Protein AF-A0A2M7DZ01-F1 (afdb_monomer_lite)

Sequence (151 aa):
MKNKKWNKMLKKTTFAIALFALFGYNVKSQEVEQNPIDTLTTTVQKLQSDFSILKKLKLSGYVQAQFQTSDSMGASSFAGGNFPTNSDKRFMVRRGRLKATYDNGLSLFVLQFDVTEKGMGIKDAYIKIKEPWMNAVSLTTGVFDRPFGFE

pLDDT: mean 78.77, std 11.51, range [48.47, 93.75]

Structure (mmCIF, N/CA/C/O backbone):
data_AF-A0A2M7DZ01-F1
#
_entry.id   AF-A0A2M7DZ01-F1
#
loop_
_atom_site.group_PDB
_atom_site.id
_atom_site.type_symbol
_atom_site.label_atom_id
_atom_site.label_alt_id
_atom_site.label_comp_id
_atom_site.label_asym_id
_atom_site.label_entity_id
_atom_site.label_seq_id
_atom_site.pdbx_PDB_ins_code
_atom_site.Cartn_x
_atom_site.Cartn_y
_atom_site.Cartn_z
_atom_site.occupancy
_atom_site.B_iso_or_equiv
_atom_site.auth_seq_id
_atom_site.auth_comp_id
_atom_site.auth_asym_id
_atom_site.auth_atom_id
_atom_site.pdbx_PDB_model_num
ATOM 1 N N . MET A 1 1 ? -53.387 50.971 60.641 1.00 56.50 1 MET A N 1
ATOM 2 C CA . MET A 1 1 ? -53.203 49.883 59.637 1.00 56.50 1 MET A CA 1
ATOM 3 C C . MET A 1 1 ? -51.863 49.903 58.874 1.00 56.50 1 MET A C 1
ATOM 5 O O . MET A 1 1 ? -51.516 48.873 58.303 1.00 56.50 1 MET A O 1
ATOM 9 N N . LYS A 1 2 ? -51.080 51.001 58.861 1.00 56.94 2 LYS A N 1
ATOM 10 C CA . LYS A 1 2 ? -49.826 51.109 58.075 1.00 56.94 2 LYS A CA 1
ATOM 11 C C . LYS A 1 2 ? -48.672 50.201 58.562 1.00 56.94 2 LYS A C 1
ATOM 13 O O . LYS A 1 2 ? -48.030 49.562 57.732 1.00 56.94 2 LYS A O 1
ATOM 18 N N . ASN A 1 3 ? -48.495 50.017 59.875 1.00 61.06 3 ASN A N 1
ATOM 19 C CA . ASN A 1 3 ? -47.361 49.251 60.438 1.00 61.06 3 ASN A CA 1
ATOM 20 C C . ASN A 1 3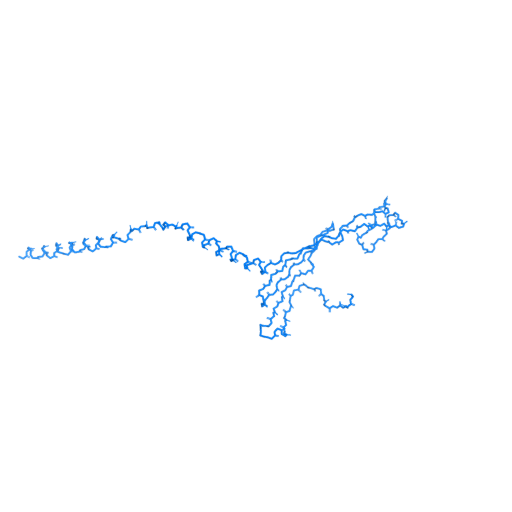 ? -47.401 47.741 60.134 1.00 61.06 3 ASN A C 1
ATOM 22 O O . ASN A 1 3 ? -46.365 47.105 59.959 1.00 61.06 3 ASN A O 1
ATOM 26 N N . LYS A 1 4 ? -48.599 47.154 60.000 1.00 63.84 4 LYS A N 1
ATOM 27 C CA . LYS A 1 4 ? -48.756 45.716 59.716 1.00 63.84 4 LYS A CA 1
ATOM 28 C C . LYS A 1 4 ? -48.395 45.370 58.265 1.00 63.84 4 LYS A C 1
ATOM 30 O O . LYS A 1 4 ? -47.838 44.304 58.012 1.00 63.84 4 LYS A O 1
ATOM 35 N N . LYS A 1 5 ? -48.674 46.278 57.317 1.00 66.25 5 LYS A N 1
ATOM 36 C CA . LYS A 1 5 ? -48.265 46.130 55.908 1.00 66.25 5 LYS A CA 1
ATOM 37 C C . LYS A 1 5 ? -46.754 46.309 55.738 1.00 66.25 5 LYS A C 1
ATOM 39 O O . LYS A 1 5 ? -46.152 45.520 55.020 1.00 66.25 5 LYS A O 1
ATOM 44 N N . TRP A 1 6 ? -46.149 47.267 56.442 1.00 68.81 6 TRP A N 1
ATOM 45 C CA . TRP A 1 6 ? -44.701 47.504 56.408 1.00 68.81 6 TRP A CA 1
ATOM 46 C C . TRP A 1 6 ? -43.892 46.323 56.952 1.00 68.81 6 TRP A C 1
ATOM 48 O O . TRP A 1 6 ? -43.020 45.821 56.252 1.00 68.81 6 TRP A O 1
ATOM 58 N N . ASN A 1 7 ? -44.265 45.768 58.109 1.00 76.56 7 ASN A N 1
ATOM 59 C CA . ASN A 1 7 ? -43.594 44.576 58.646 1.00 76.56 7 ASN A CA 1
ATOM 60 C C . ASN A 1 7 ? -43.760 43.339 57.753 1.00 76.56 7 ASN A C 1
ATOM 62 O O . ASN A 1 7 ? -42.863 42.503 57.678 1.00 76.56 7 ASN A O 1
ATOM 66 N N . LYS A 1 8 ? -44.891 43.213 57.048 1.00 73.75 8 LYS A N 1
ATOM 67 C CA . LYS A 1 8 ? -45.099 42.129 56.079 1.00 73.75 8 LYS A CA 1
ATOM 68 C C . LYS A 1 8 ? -44.232 42.309 54.827 1.00 73.75 8 LYS A C 1
ATOM 70 O O . LYS A 1 8 ? -43.804 41.312 54.257 1.00 73.75 8 LYS A O 1
ATOM 75 N N . MET A 1 9 ? -43.968 43.549 54.416 1.00 74.44 9 MET A N 1
ATOM 76 C CA . MET A 1 9 ? -43.081 43.864 53.293 1.00 74.44 9 MET A CA 1
ATOM 77 C C . MET A 1 9 ? -41.611 43.639 53.664 1.00 74.44 9 MET A C 1
ATOM 79 O O . MET A 1 9 ? -40.918 42.941 52.935 1.00 74.44 9 MET A O 1
ATOM 83 N N . LEU A 1 10 ? -41.185 44.111 54.844 1.00 77.50 10 LEU A N 1
ATOM 84 C CA . LEU A 1 10 ? -39.837 43.891 55.380 1.00 77.50 10 LEU A CA 1
ATOM 85 C C . LEU A 1 10 ? -39.507 42.405 55.551 1.00 77.50 10 LEU A C 1
ATOM 87 O O . LEU A 1 10 ? -38.420 41.977 55.195 1.00 77.50 10 LEU A O 1
ATOM 91 N N . LYS A 1 11 ? -40.456 41.593 56.036 1.00 75.44 11 LYS A N 1
ATOM 92 C CA . LYS A 1 11 ? -40.256 40.137 56.141 1.00 75.44 11 LYS A CA 1
ATOM 93 C C . LYS A 1 11 ? -40.113 39.453 54.780 1.00 75.44 11 LYS A C 1
ATOM 95 O O . LYS A 1 11 ? -39.423 38.449 54.681 1.00 75.44 11 LYS A O 1
ATOM 100 N N . LYS A 1 12 ? -40.769 39.968 53.735 1.00 74.31 12 LYS A N 1
ATOM 101 C CA . LYS A 1 12 ? -40.639 39.429 52.373 1.00 74.31 12 LYS A CA 1
ATOM 102 C C . LYS A 1 12 ? -39.303 39.806 51.743 1.00 74.31 12 LYS A C 1
ATOM 104 O O . LYS A 1 12 ? -38.702 38.966 51.085 1.00 74.31 12 LYS A O 1
ATOM 109 N N . THR A 1 13 ? -38.834 41.035 51.955 1.00 76.94 13 THR A N 1
ATOM 110 C CA . THR A 1 13 ? -37.535 41.479 51.440 1.00 76.94 13 THR A CA 1
ATOM 111 C C . THR A 1 13 ? -36.380 40.796 52.161 1.00 76.94 13 THR A C 1
ATOM 113 O O . THR A 1 13 ? -35.459 40.339 51.494 1.00 76.94 13 THR A O 1
ATOM 116 N N . THR A 1 14 ? -36.445 40.611 53.484 1.00 75.00 14 THR A N 1
ATOM 117 C CA . THR A 1 14 ? -35.416 39.843 54.208 1.00 75.00 14 THR A CA 1
ATOM 118 C C . THR A 1 14 ? -35.387 38.375 53.790 1.00 75.00 14 THR A C 1
ATOM 120 O O . THR A 1 14 ? -34.307 37.813 53.632 1.00 75.00 14 THR A O 1
ATOM 123 N N . PHE A 1 15 ? -36.547 37.763 53.532 1.00 79.56 15 PHE A N 1
ATOM 124 C CA . PHE A 1 15 ? -36.612 36.391 53.022 1.00 79.56 15 PHE A CA 1
ATOM 125 C C . PHE A 1 15 ? -36.041 36.273 51.601 1.00 79.56 15 PHE A C 1
ATOM 127 O O . PHE A 1 15 ? -35.324 35.323 51.309 1.00 79.56 15 PHE A O 1
ATOM 134 N N . ALA A 1 16 ? -36.297 37.257 50.733 1.00 79.12 16 ALA A N 1
ATOM 135 C CA . ALA A 1 16 ? -35.733 37.294 49.384 1.00 79.12 16 ALA A CA 1
ATOM 136 C C . ALA A 1 16 ? -34.202 37.447 49.395 1.00 79.12 16 ALA A C 1
ATOM 138 O O . ALA A 1 16 ? -33.521 36.766 48.635 1.00 79.12 16 ALA A O 1
ATOM 139 N N . ILE A 1 17 ? -33.657 38.279 50.289 1.00 79.50 17 ILE A N 1
ATOM 140 C CA . ILE A 1 17 ? -32.205 38.457 50.457 1.00 79.50 17 ILE A CA 1
ATOM 141 C C . ILE A 1 17 ? -31.555 37.176 50.997 1.00 79.50 17 ILE A C 1
ATOM 143 O O . ILE A 1 17 ? -30.508 36.772 50.501 1.00 79.50 17 ILE A O 1
ATOM 147 N N . ALA A 1 18 ? -32.191 36.499 51.959 1.00 76.56 18 ALA A N 1
ATOM 148 C CA . ALA A 1 18 ? -31.714 35.213 52.468 1.00 76.56 18 ALA A CA 1
ATOM 149 C C . ALA A 1 18 ? -31.720 34.124 51.382 1.00 76.56 18 ALA A C 1
ATOM 151 O O . ALA A 1 18 ? -30.775 33.345 51.284 1.00 76.56 18 ALA A O 1
ATOM 152 N N . LEU A 1 19 ? -32.746 34.109 50.523 1.00 72.38 19 LEU A N 1
ATOM 153 C CA . LEU A 1 19 ? -32.806 33.206 49.375 1.00 72.38 19 LEU A CA 1
ATOM 154 C C . LEU A 1 19 ? -31.672 33.502 48.383 1.00 72.38 19 LEU A C 1
ATOM 156 O O . LEU A 1 19 ? -30.997 32.586 47.930 1.00 72.38 19 LEU A O 1
ATOM 160 N N . PHE A 1 20 ? -31.418 34.779 48.092 1.00 71.75 20 PHE A N 1
ATOM 161 C CA . PHE A 1 20 ? -30.351 35.200 47.181 1.00 71.75 20 PHE A CA 1
ATOM 162 C C . PHE A 1 20 ? -28.953 34.862 47.725 1.00 71.75 20 PHE A C 1
ATOM 164 O O . PHE A 1 20 ? -28.088 34.416 46.975 1.00 71.75 20 PHE A O 1
ATOM 171 N N . ALA A 1 21 ? -28.749 34.993 49.040 1.00 69.88 21 ALA A N 1
ATOM 172 C CA . ALA A 1 21 ? -27.516 34.586 49.709 1.00 69.88 21 ALA A CA 1
ATOM 173 C C . ALA A 1 21 ? -27.299 33.063 49.646 1.00 69.88 21 ALA A C 1
ATOM 175 O O . ALA A 1 21 ? -26.181 32.620 49.404 1.00 69.88 21 ALA A O 1
ATOM 176 N N . LEU A 1 22 ? -28.363 32.261 49.778 1.00 63.91 22 LEU A N 1
ATOM 177 C CA . LEU A 1 22 ? -28.303 30.798 49.647 1.00 63.91 22 LEU A CA 1
ATOM 178 C C . LEU A 1 22 ? -27.957 30.336 48.220 1.00 63.91 22 LEU A C 1
ATOM 180 O O . LEU A 1 22 ? -27.267 29.332 48.059 1.00 63.91 22 LEU A O 1
ATOM 184 N N . PHE A 1 23 ? -28.359 31.084 47.187 1.00 61.62 23 PHE A N 1
ATOM 185 C CA . PHE A 1 23 ? -27.970 30.795 45.799 1.00 61.62 23 PHE A CA 1
ATOM 186 C C . PHE A 1 23 ? -26.505 31.156 45.486 1.00 61.62 23 PHE A C 1
ATOM 188 O O . PHE A 1 23 ? -25.906 30.532 44.610 1.00 61.62 23 PHE A O 1
ATOM 195 N N . GLY A 1 24 ? -25.896 32.095 46.220 1.00 59.44 24 GLY A N 1
ATOM 196 C CA . GLY A 1 24 ? -24.514 32.545 45.999 1.00 59.44 24 GLY A CA 1
ATOM 197 C C . GLY A 1 24 ? -23.418 31.540 46.385 1.00 59.44 24 GLY A C 1
ATOM 198 O O . GLY A 1 24 ? -22.291 31.659 45.908 1.00 59.44 24 GLY A O 1
ATOM 199 N N . TYR A 1 25 ? -23.724 30.521 47.197 1.00 58.84 25 TYR A N 1
ATOM 200 C CA . TYR A 1 25 ? -22.723 29.552 47.674 1.00 58.84 25 TYR A CA 1
ATOM 201 C C . TYR A 1 25 ? -22.293 28.503 46.634 1.00 58.84 25 TYR A C 1
ATOM 203 O O . TYR A 1 25 ? -21.318 27.792 46.869 1.00 58.84 25 TYR A O 1
ATOM 211 N N . ASN A 1 26 ? -22.965 28.410 45.480 1.00 52.50 26 ASN A N 1
ATOM 212 C CA . ASN A 1 26 ? -22.629 27.424 44.442 1.00 52.50 26 ASN A CA 1
ATOM 213 C C . ASN A 1 26 ? -21.575 27.908 43.433 1.00 52.50 26 ASN A C 1
ATOM 215 O O . ASN A 1 26 ? -21.168 27.138 42.568 1.00 52.50 26 ASN A O 1
ATOM 219 N N . VAL A 1 27 ? -21.079 29.145 43.541 1.00 55.94 27 VAL A N 1
ATOM 220 C CA . VAL A 1 27 ? -20.007 29.649 42.663 1.00 55.94 27 VAL A CA 1
ATOM 221 C C . VAL A 1 27 ? -18.646 29.459 43.334 1.00 55.94 27 VAL A C 1
ATOM 223 O O . VAL A 1 27 ? -17.896 30.398 43.582 1.00 55.94 27 VAL A O 1
ATOM 226 N N . LYS A 1 28 ? -18.313 28.206 43.646 1.00 55.56 28 LYS A N 1
ATOM 227 C CA . LYS A 1 28 ? -16.914 27.785 43.734 1.00 55.56 28 LYS A CA 1
ATOM 228 C C . LYS A 1 28 ? -16.568 27.197 42.374 1.00 55.56 28 LYS A C 1
ATOM 230 O O . LYS A 1 28 ? -16.842 26.032 42.118 1.00 55.56 28 LYS A O 1
ATOM 235 N N . SER A 1 29 ? -15.998 28.023 41.500 1.00 49.34 29 SER A N 1
ATOM 236 C CA . SER A 1 29 ? -15.255 27.540 40.335 1.00 49.34 29 SER A CA 1
ATOM 237 C C . SER A 1 29 ? -14.051 26.762 40.861 1.00 49.34 29 SER A C 1
ATOM 239 O O . SER A 1 29 ? -12.999 27.339 41.118 1.00 49.34 29 SER A O 1
ATOM 241 N N . GLN A 1 30 ? -14.245 25.479 41.154 1.00 48.47 30 GLN A N 1
ATOM 242 C CA . GLN A 1 30 ? -13.155 24.578 41.485 1.00 48.47 30 GLN A CA 1
ATOM 243 C C . GLN A 1 30 ? -12.465 24.242 40.169 1.00 48.47 30 GLN A C 1
ATOM 245 O O . GLN A 1 30 ? -12.979 23.461 39.370 1.00 48.47 30 GLN A O 1
ATOM 250 N N . GLU A 1 31 ? -11.314 24.864 39.927 1.00 55.81 31 GLU A N 1
ATOM 251 C CA . GLU A 1 31 ? -10.311 24.228 39.085 1.00 55.81 31 GLU A CA 1
ATOM 252 C C . GLU A 1 31 ? -9.992 22.892 39.756 1.00 55.81 31 GLU A C 1
ATOM 254 O O . GLU A 1 31 ? -9.570 22.849 40.912 1.00 55.81 31 GLU A O 1
ATOM 259 N N . VAL A 1 32 ? -10.320 21.795 39.079 1.00 61.31 32 VAL A N 1
ATOM 260 C CA . VAL A 1 32 ? -9.993 20.455 39.557 1.00 61.31 32 VAL A CA 1
ATOM 261 C C . VAL A 1 32 ? -8.470 20.379 39.595 1.00 61.31 32 VAL A C 1
ATOM 263 O O . VAL A 1 32 ? -7.839 20.328 38.540 1.00 61.31 32 VAL A O 1
ATOM 266 N N . GLU A 1 33 ? -7.876 20.403 40.791 1.00 55.03 33 GLU A N 1
ATOM 267 C CA . GLU A 1 33 ? -6.477 20.024 40.990 1.00 55.03 33 GLU A CA 1
ATOM 268 C C . GLU A 1 33 ? -6.325 18.593 40.469 1.00 55.03 33 GLU A C 1
ATOM 270 O O . GLU A 1 33 ? -6.743 17.620 41.101 1.00 55.03 33 GLU A O 1
ATOM 275 N N . GLN A 1 34 ? -5.806 18.466 39.249 1.00 56.00 34 GLN A N 1
ATOM 276 C CA . GLN A 1 34 ? -5.575 17.170 38.639 1.00 56.00 34 GLN A CA 1
ATOM 277 C C . GLN A 1 34 ? -4.446 16.494 39.408 1.00 56.00 34 GLN A C 1
ATOM 279 O O . GLN A 1 34 ? -3.278 16.864 39.284 1.00 56.00 34 GLN A O 1
ATOM 284 N N . ASN A 1 35 ? -4.795 15.491 40.213 1.00 59.00 35 ASN A N 1
ATOM 285 C CA . ASN A 1 35 ? -3.806 14.628 40.836 1.00 59.00 35 ASN A CA 1
ATOM 286 C C . ASN A 1 35 ? -2.892 14.054 39.734 1.00 59.00 35 ASN A C 1
ATOM 288 O O . ASN A 1 35 ? -3.403 13.543 38.735 1.00 59.00 35 ASN A O 1
ATOM 292 N N . PRO A 1 36 ? -1.557 14.063 39.894 1.00 61.56 36 PRO A N 1
ATOM 293 C CA . PRO A 1 36 ? -0.631 13.565 38.871 1.00 61.56 36 PRO A CA 1
ATOM 294 C C . PRO A 1 36 ? -0.823 12.074 38.541 1.00 61.56 36 PRO A C 1
ATOM 296 O O . PRO A 1 36 ? -0.377 11.607 37.499 1.00 61.56 36 PRO A O 1
ATOM 299 N N . ILE A 1 37 ? -1.511 11.316 39.403 1.00 62.00 37 ILE A N 1
ATOM 300 C CA . ILE A 1 37 ? -1.920 9.931 39.127 1.00 62.00 37 ILE A CA 1
ATOM 301 C C . ILE A 1 37 ? -3.089 9.883 38.130 1.00 62.00 37 ILE A C 1
ATOM 303 O O . ILE A 1 37 ? -3.112 9.015 37.262 1.00 62.00 37 ILE A O 1
ATOM 307 N N . ASP A 1 38 ? -4.019 10.834 38.211 1.00 67.75 38 ASP A N 1
ATOM 308 C CA . ASP A 1 38 ? -5.214 10.907 37.361 1.00 67.75 38 ASP A CA 1
ATOM 309 C C . ASP A 1 38 ? -4.879 11.410 35.943 1.00 67.75 38 ASP A C 1
ATOM 311 O O . ASP A 1 38 ? -5.480 11.021 34.939 1.00 67.75 38 ASP A O 1
ATOM 315 N N . THR A 1 39 ? -3.827 12.224 35.819 1.00 74.50 39 THR A N 1
ATOM 316 C CA . THR A 1 39 ? -3.265 12.592 34.511 1.00 74.50 39 THR A CA 1
ATOM 317 C C . THR A 1 39 ? -2.518 11.423 33.869 1.00 74.50 39 THR A C 1
ATOM 319 O O . THR A 1 39 ? -2.570 11.252 32.647 1.00 74.50 39 THR A O 1
ATOM 322 N N . LEU A 1 40 ? -1.875 10.568 34.672 1.00 76.88 40 LEU A N 1
ATOM 323 C CA . LEU A 1 40 ? -1.183 9.372 34.195 1.00 76.88 40 LEU A CA 1
ATOM 324 C C . LEU A 1 40 ? -2.166 8.319 33.675 1.00 76.88 40 LEU A C 1
ATOM 326 O O . LEU A 1 40 ? -1.974 7.802 32.575 1.00 76.88 40 LEU A O 1
ATOM 330 N N . THR A 1 41 ? -3.239 8.031 34.417 1.00 79.25 41 THR A N 1
ATOM 331 C CA . THR A 1 41 ? -4.308 7.112 33.982 1.00 79.25 41 THR A CA 1
ATOM 332 C C . THR A 1 41 ? -4.965 7.607 32.699 1.00 79.25 41 THR A C 1
ATOM 334 O O . THR A 1 41 ? -5.108 6.833 31.752 1.00 79.25 41 THR A O 1
ATOM 337 N N . THR A 1 42 ? -5.260 8.906 32.614 1.00 77.88 42 THR A N 1
ATOM 338 C CA . THR A 1 42 ? -5.798 9.542 31.403 1.00 77.88 42 THR A CA 1
ATOM 339 C C . THR A 1 42 ? -4.832 9.413 30.221 1.00 77.88 42 THR A C 1
ATOM 341 O O . THR A 1 42 ? -5.239 9.077 29.107 1.00 77.88 42 THR A O 1
ATOM 344 N N . THR A 1 43 ? -3.531 9.616 30.449 1.00 82.44 43 THR A N 1
ATOM 345 C CA . THR A 1 43 ? -2.503 9.479 29.404 1.00 82.44 43 THR A CA 1
ATOM 346 C C . THR A 1 43 ? -2.386 8.032 28.924 1.00 82.44 43 THR A C 1
ATOM 348 O O . THR A 1 43 ? -2.343 7.787 27.720 1.00 82.44 43 THR A O 1
ATOM 351 N N . VAL A 1 44 ? -2.398 7.055 29.835 1.00 87.50 44 VAL A N 1
ATOM 352 C CA . VAL A 1 44 ? -2.354 5.624 29.491 1.00 87.50 44 VAL A CA 1
ATOM 353 C C . VAL A 1 44 ? -3.603 5.198 28.719 1.00 87.50 44 VAL A C 1
ATOM 355 O O . VAL A 1 44 ? -3.477 4.496 27.718 1.00 87.50 44 VAL A O 1
ATOM 358 N N . GLN A 1 45 ? -4.793 5.648 29.119 1.00 84.81 45 GLN A N 1
ATOM 359 C CA . GLN A 1 45 ? -6.037 5.378 28.389 1.00 84.81 45 GLN A CA 1
ATOM 360 C C . GLN A 1 45 ? -6.003 5.960 26.973 1.00 84.81 45 GLN A C 1
ATOM 362 O O . GLN A 1 45 ? -6.387 5.279 26.022 1.00 84.81 45 GLN A O 1
ATOM 367 N N . LYS A 1 46 ? -5.478 7.181 26.813 1.00 85.56 46 LYS A N 1
ATOM 368 C CA . LYS A 1 46 ? -5.301 7.811 25.500 1.00 85.56 46 LYS A CA 1
ATOM 369 C C . LYS A 1 46 ? -4.320 7.032 24.621 1.00 85.56 46 LYS A C 1
ATOM 371 O O . LYS A 1 46 ? -4.613 6.749 23.462 1.00 85.56 46 LYS A O 1
ATOM 376 N N . LEU A 1 47 ? -3.193 6.597 25.183 1.00 87.06 47 LEU A N 1
ATOM 377 C CA . LEU A 1 47 ? -2.244 5.742 24.467 1.00 87.06 47 LEU A CA 1
ATOM 378 C C . LEU A 1 47 ? -2.888 4.411 24.057 1.00 87.06 47 LEU A C 1
ATOM 380 O O . LEU A 1 47 ? -2.728 3.979 22.919 1.00 87.06 47 LEU A O 1
ATOM 384 N N . GLN A 1 48 ? -3.657 3.771 24.942 1.00 87.00 48 GLN A N 1
ATOM 385 C CA . GLN A 1 48 ? -4.385 2.538 24.624 1.00 87.00 48 GLN A CA 1
ATOM 386 C C . GLN A 1 48 ? -5.409 2.742 23.500 1.00 87.00 48 GLN A C 1
ATOM 388 O O . GLN A 1 48 ? -5.505 1.894 22.607 1.00 87.00 48 GLN A O 1
ATOM 393 N N . SER A 1 49 ? -6.142 3.860 23.494 1.00 83.31 49 SER A N 1
ATOM 394 C CA . SER A 1 49 ? -7.065 4.176 22.401 1.00 83.31 49 SER A CA 1
ATOM 395 C C . SER A 1 49 ? -6.329 4.401 21.083 1.00 83.31 49 SER A C 1
ATOM 397 O O . SER A 1 49 ? -6.732 3.830 20.068 1.00 83.31 49 SER A O 1
ATOM 399 N N . ASP A 1 50 ? -5.212 5.127 21.096 1.00 83.38 50 ASP A N 1
ATOM 400 C CA . ASP A 1 50 ? -4.406 5.374 19.898 1.00 83.38 50 ASP A CA 1
ATOM 401 C C . ASP A 1 50 ? -3.842 4.055 19.342 1.00 83.38 50 ASP A C 1
ATOM 403 O O . ASP A 1 50 ? -3.967 3.772 18.148 1.00 83.38 50 ASP A O 1
ATOM 407 N N . PHE A 1 51 ? -3.340 3.170 20.211 1.00 84.38 51 PHE A N 1
ATOM 408 C CA . PHE A 1 51 ? -2.907 1.822 19.827 1.00 84.38 51 PHE A CA 1
ATOM 409 C C . PHE A 1 51 ? -4.041 0.986 19.229 1.00 84.38 51 PHE A C 1
ATOM 411 O O . PHE A 1 51 ? -3.817 0.235 18.278 1.00 84.38 51 PHE A O 1
ATOM 418 N N . SER A 1 52 ? -5.264 1.108 19.749 1.00 80.69 52 SER A N 1
ATOM 419 C CA . SER A 1 52 ? -6.418 0.381 19.214 1.00 80.69 52 SER A CA 1
ATOM 420 C C . SER A 1 52 ? -6.775 0.823 17.790 1.00 80.69 52 SER A C 1
ATOM 422 O O . SER A 1 52 ? -7.126 -0.016 16.959 1.00 80.69 52 SER A O 1
ATOM 424 N N . ILE A 1 53 ? -6.623 2.114 17.479 1.00 78.56 53 ILE A N 1
ATOM 425 C CA . ILE A 1 53 ? -6.844 2.676 16.141 1.00 78.56 53 ILE A CA 1
ATOM 426 C C . ILE A 1 53 ? -5.716 2.240 15.201 1.00 78.56 53 ILE A C 1
ATOM 428 O O . ILE A 1 53 ? -5.987 1.745 14.105 1.00 78.56 53 ILE A O 1
ATOM 432 N N . LEU A 1 54 ? -4.459 2.335 15.643 1.00 80.38 54 LEU A N 1
ATOM 433 C CA . LEU A 1 54 ? -3.290 1.904 14.869 1.00 80.38 54 LEU A CA 1
ATOM 434 C C . LEU A 1 54 ? -3.300 0.401 14.577 1.00 80.38 54 LEU A C 1
ATOM 436 O O . LEU A 1 54 ? -2.861 -0.031 13.518 1.00 80.38 54 LEU A O 1
ATOM 440 N N . LYS A 1 55 ? -3.856 -0.423 15.469 1.00 82.94 55 LYS A N 1
ATOM 441 C CA . LYS A 1 55 ? -4.015 -1.861 15.211 1.00 82.94 55 LYS A CA 1
ATOM 442 C C . LYS A 1 55 ? -4.975 -2.141 14.048 1.00 82.94 55 LYS A C 1
ATOM 444 O O . LYS A 1 55 ? -4.795 -3.133 13.338 1.00 82.94 55 LYS A O 1
ATOM 449 N N . LYS A 1 56 ? -5.978 -1.279 13.857 1.00 87.81 56 LYS A N 1
ATOM 450 C CA . LYS A 1 56 ? -6.949 -1.362 12.757 1.00 87.81 56 LYS A CA 1
ATOM 451 C C . LYS A 1 56 ? -6.383 -0.795 11.455 1.00 87.81 56 LYS A C 1
ATOM 453 O O . LYS A 1 56 ? -6.668 -1.342 10.395 1.00 87.81 56 LYS A O 1
ATOM 458 N N . LEU A 1 57 ? -5.571 0.262 11.520 1.00 90.88 57 LEU A N 1
ATOM 459 C CA . LEU A 1 57 ? -4.938 0.888 10.357 1.00 90.88 57 LEU A CA 1
ATOM 460 C C . LEU A 1 57 ? -3.513 0.365 10.126 1.00 90.88 57 LEU A C 1
ATOM 462 O O . LEU A 1 57 ? -2.563 0.771 10.786 1.00 90.88 57 LEU A O 1
ATOM 466 N N . LYS A 1 58 ? -3.336 -0.475 9.110 1.00 90.25 58 LYS A N 1
ATOM 467 C CA . LYS A 1 58 ? -2.033 -0.970 8.666 1.00 90.25 58 LYS A CA 1
ATOM 468 C C . LYS A 1 58 ? -1.555 -0.192 7.448 1.00 90.25 58 LYS A C 1
ATOM 470 O O . LYS A 1 58 ? -2.160 -0.268 6.381 1.00 90.25 58 LYS A O 1
ATOM 475 N N . LEU A 1 59 ? -0.439 0.512 7.596 1.00 91.25 59 LEU A N 1
ATOM 476 C CA . LEU A 1 59 ? 0.305 1.092 6.482 1.00 91.25 59 LEU A CA 1
ATOM 477 C C . LEU A 1 59 ? 1.491 0.179 6.165 1.00 91.25 59 LEU A C 1
ATOM 479 O O . LEU A 1 59 ? 2.252 -0.197 7.051 1.00 91.25 59 LEU A O 1
ATOM 483 N N . SER A 1 60 ? 1.626 -0.212 4.907 1.00 91.19 60 SER A N 1
ATOM 484 C CA . SER A 1 60 ? 2.687 -1.095 4.425 1.00 91.19 60 SER A CA 1
ATOM 485 C C . SER A 1 60 ? 3.139 -0.648 3.045 1.00 91.19 60 SER A C 1
ATOM 487 O O . SER A 1 60 ? 2.412 0.043 2.338 1.00 91.19 60 SER A O 1
ATOM 489 N N . GLY A 1 61 ? 4.337 -1.032 2.638 1.00 92.44 61 GLY A N 1
ATOM 490 C CA . GLY A 1 61 ? 4.823 -0.706 1.311 1.00 92.44 61 GLY A CA 1
ATOM 491 C C . GLY A 1 61 ? 6.171 -1.336 1.033 1.00 92.44 61 GLY A C 1
ATOM 492 O O . GLY A 1 61 ? 6.836 -1.820 1.946 1.00 92.44 61 GLY A O 1
ATOM 493 N N . TYR A 1 62 ? 6.554 -1.357 -0.237 1.00 92.62 62 TYR A N 1
ATOM 494 C CA . TYR A 1 62 ? 7.859 -1.838 -0.662 1.00 92.62 62 TYR A CA 1
ATOM 495 C C . TYR A 1 62 ? 8.293 -1.169 -1.961 1.00 92.62 62 TYR A C 1
ATOM 497 O O . TYR A 1 62 ? 7.471 -0.790 -2.799 1.00 92.62 62 TYR A O 1
ATOM 505 N N . VAL A 1 63 ? 9.607 -1.076 -2.132 1.00 91.75 63 VAL A N 1
ATOM 506 C CA . VAL A 1 63 ? 10.238 -0.567 -3.347 1.00 91.75 63 VAL A CA 1
ATOM 507 C C . VAL A 1 63 ? 11.077 -1.684 -3.950 1.00 91.75 63 VAL A C 1
ATOM 509 O O . VAL A 1 63 ? 11.916 -2.278 -3.281 1.00 91.75 63 VAL A O 1
ATOM 512 N N . GLN A 1 64 ? 10.830 -1.985 -5.220 1.00 89.88 64 GLN A N 1
ATOM 513 C CA . GLN A 1 64 ? 11.558 -2.971 -6.003 1.00 89.88 64 GLN A CA 1
ATOM 514 C C . GLN A 1 64 ? 12.332 -2.251 -7.104 1.00 89.88 64 GLN A C 1
ATOM 516 O O . GLN A 1 64 ? 11.761 -1.871 -8.130 1.00 89.88 64 GLN A O 1
ATOM 521 N N . ALA A 1 65 ? 13.634 -2.089 -6.895 1.00 90.56 65 ALA A N 1
ATOM 522 C CA . ALA A 1 65 ? 14.557 -1.653 -7.932 1.00 90.56 65 ALA A CA 1
ATOM 523 C C . ALA A 1 65 ? 15.046 -2.847 -8.762 1.00 90.56 65 ALA A C 1
ATOM 525 O O . ALA A 1 65 ? 15.156 -3.965 -8.259 1.00 90.56 65 ALA A O 1
ATOM 526 N N . GLN A 1 66 ? 15.327 -2.614 -10.040 1.00 88.12 66 GLN A N 1
ATOM 527 C CA . GLN A 1 66 ? 15.884 -3.602 -10.953 1.00 88.12 66 GLN A CA 1
ATOM 528 C C . GLN A 1 66 ? 16.981 -2.963 -11.807 1.00 88.12 66 GLN A C 1
ATOM 530 O O . GLN A 1 66 ? 16.837 -1.847 -12.309 1.00 88.12 66 GLN A O 1
ATOM 535 N N . PHE A 1 67 ? 18.065 -3.705 -11.994 1.00 87.31 67 PHE A N 1
ATOM 536 C CA . PHE A 1 67 ? 19.094 -3.393 -12.973 1.00 87.31 67 PHE A CA 1
ATOM 537 C C . PHE A 1 67 ? 18.905 -4.323 -14.170 1.00 87.31 67 PHE A C 1
ATOM 539 O O . PHE A 1 67 ? 18.741 -5.530 -13.997 1.00 87.31 67 PHE A O 1
ATOM 546 N N . GLN A 1 68 ? 18.864 -3.763 -15.373 1.00 84.44 68 GLN A N 1
ATOM 547 C CA . GLN A 1 68 ? 18.681 -4.515 -16.608 1.00 84.44 68 GLN A CA 1
ATOM 548 C C . GLN A 1 68 ? 19.835 -4.204 -17.556 1.00 84.44 68 GLN A C 1
ATOM 550 O O . GLN A 1 68 ? 20.194 -3.039 -17.728 1.00 84.44 68 GLN A O 1
ATOM 555 N N . THR A 1 69 ? 20.373 -5.247 -18.182 1.00 84.25 69 THR A N 1
ATOM 556 C CA . THR A 1 69 ? 21.315 -5.149 -19.298 1.00 84.25 69 THR A CA 1
ATOM 557 C C . THR A 1 69 ? 20.638 -5.726 -20.537 1.00 84.25 69 THR A C 1
ATOM 559 O O . THR A 1 69 ? 19.843 -6.660 -20.425 1.00 84.25 69 THR A O 1
ATOM 562 N N . SER A 1 70 ? 20.914 -5.143 -21.691 1.00 81.25 70 SER A N 1
ATOM 563 C CA . SER A 1 70 ? 20.405 -5.542 -22.997 1.00 81.25 70 SER A CA 1
ATOM 564 C C . SER A 1 70 ? 21.572 -5.871 -23.922 1.00 81.25 70 SER A C 1
ATOM 566 O O . SER A 1 70 ? 22.647 -5.301 -23.766 1.00 81.25 70 SER A O 1
ATOM 568 N N . ASP A 1 71 ? 21.351 -6.745 -24.903 1.00 78.19 71 ASP A N 1
ATOM 569 C CA . ASP A 1 71 ? 22.382 -7.145 -25.870 1.00 78.19 71 ASP A CA 1
ATOM 570 C C . ASP A 1 71 ? 22.721 -6.031 -26.876 1.00 78.19 71 ASP A C 1
ATOM 572 O O . ASP A 1 71 ? 23.806 -6.015 -27.455 1.00 78.19 71 ASP A O 1
ATOM 576 N N . SER A 1 72 ? 21.809 -5.073 -27.082 1.00 76.19 72 SER A N 1
ATOM 577 C CA . SER A 1 72 ? 22.019 -3.922 -27.965 1.00 76.19 72 SER A CA 1
ATOM 578 C C . SER A 1 72 ? 21.650 -2.595 -27.300 1.00 76.19 72 SER A C 1
ATOM 580 O O . SER A 1 72 ? 20.687 -2.504 -26.527 1.00 76.19 72 SER A O 1
ATOM 582 N N . MET A 1 73 ? 22.393 -1.542 -27.656 1.00 73.19 73 MET A N 1
ATOM 583 C CA . MET A 1 73 ? 22.096 -0.157 -27.275 1.00 73.19 73 MET A CA 1
ATOM 584 C C . MET A 1 73 ? 20.716 0.248 -27.811 1.00 73.19 73 MET A C 1
ATOM 586 O O . MET A 1 73 ? 20.361 -0.093 -28.940 1.00 73.19 73 MET A O 1
ATOM 590 N N . GLY A 1 74 ? 19.912 0.940 -26.998 1.00 67.69 74 GLY A N 1
ATOM 591 C CA . GLY A 1 74 ? 18.589 1.417 -27.417 1.00 67.69 74 GLY A CA 1
ATOM 592 C C . GLY A 1 74 ? 17.538 0.328 -27.682 1.00 67.69 74 GLY A C 1
ATOM 593 O O . GLY A 1 74 ? 16.525 0.616 -28.317 1.00 67.69 74 GLY A O 1
ATOM 594 N N . ALA A 1 75 ? 17.746 -0.912 -27.219 1.00 73.50 75 ALA A N 1
ATOM 595 C CA . ALA A 1 75 ? 16.804 -2.006 -27.455 1.00 73.50 75 ALA A CA 1
ATOM 596 C C . ALA A 1 75 ? 15.369 -1.674 -27.004 1.00 73.50 75 ALA A C 1
ATOM 598 O O . ALA A 1 75 ? 15.140 -1.065 -25.948 1.00 73.50 75 ALA A O 1
ATOM 599 N N . SER A 1 76 ? 14.382 -2.118 -27.791 1.00 67.00 76 SER A N 1
ATOM 600 C CA . SER A 1 76 ? 12.977 -2.009 -27.402 1.00 67.00 76 SER A CA 1
ATOM 601 C C . SER A 1 76 ? 12.680 -3.002 -26.284 1.00 67.00 76 SER A C 1
ATOM 603 O O . SER A 1 76 ? 12.919 -4.199 -26.443 1.00 67.00 76 SER A O 1
ATOM 605 N N . SER A 1 77 ? 12.139 -2.529 -25.164 1.00 68.25 77 SER A N 1
ATOM 606 C CA . SER A 1 77 ? 11.807 -3.395 -24.032 1.00 68.25 77 SER A CA 1
ATOM 607 C C . SER A 1 77 ? 10.311 -3.384 -23.760 1.00 68.25 77 SER A C 1
ATOM 609 O O . SER A 1 77 ? 9.703 -2.333 -23.552 1.00 68.25 77 SER A O 1
ATOM 611 N N . PHE A 1 78 ? 9.733 -4.585 -23.705 1.00 59.84 78 PHE A N 1
ATOM 612 C CA . PHE A 1 78 ? 8.325 -4.809 -23.379 1.00 59.84 78 PHE A CA 1
ATOM 613 C C . PHE A 1 78 ? 7.980 -4.390 -21.943 1.00 59.84 78 PHE A C 1
ATOM 615 O O . PHE A 1 78 ? 6.855 -3.984 -21.660 1.00 59.84 78 PHE A O 1
ATOM 622 N N . ALA A 1 79 ? 8.948 -4.451 -21.022 1.00 60.91 79 ALA A N 1
ATOM 623 C CA . ALA A 1 79 ? 8.736 -4.170 -19.608 1.00 60.91 79 ALA A CA 1
ATOM 624 C C . ALA A 1 79 ? 9.624 -3.011 -19.150 1.00 60.91 79 ALA A C 1
ATOM 626 O O . ALA A 1 79 ? 10.809 -3.188 -18.880 1.00 60.91 79 ALA A O 1
ATOM 627 N N . GLY A 1 80 ? 9.029 -1.823 -19.013 1.00 63.78 80 GLY A N 1
ATOM 628 C CA . GLY A 1 80 ? 9.694 -0.648 -18.441 1.00 63.78 80 GLY A CA 1
ATOM 629 C C . GLY A 1 80 ? 10.096 0.438 -19.442 1.00 63.78 80 GLY A C 1
ATOM 630 O O . GLY A 1 80 ? 10.577 1.478 -19.016 1.00 63.78 80 GLY A O 1
ATOM 631 N N . GLY A 1 81 ? 9.749 0.318 -20.727 1.00 73.69 81 GLY A N 1
ATOM 632 C CA . GLY A 1 81 ? 10.067 1.311 -21.773 1.00 73.69 81 GLY A CA 1
ATOM 633 C C . GLY A 1 81 ? 11.428 1.048 -22.416 1.00 73.69 81 GLY A C 1
ATOM 634 O O . GLY A 1 81 ? 12.152 0.185 -21.933 1.00 73.69 81 GLY A O 1
ATOM 635 N N . ASN A 1 82 ? 11.779 1.760 -23.485 1.00 78.50 82 ASN A N 1
ATOM 636 C CA . ASN A 1 82 ? 13.006 1.486 -24.246 1.00 78.50 82 ASN A CA 1
ATOM 637 C C . ASN A 1 82 ? 14.279 1.837 -23.460 1.00 78.50 82 ASN A C 1
ATOM 639 O O . ASN A 1 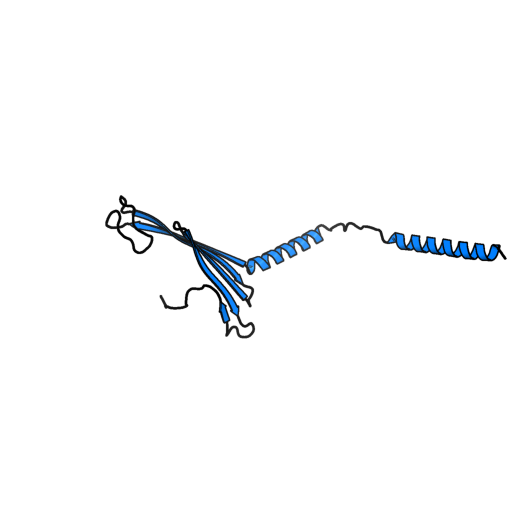82 ? 14.254 2.690 -22.567 1.00 78.50 82 ASN A O 1
ATOM 643 N N . PHE A 1 83 ? 15.385 1.159 -23.777 1.00 78.00 83 PHE A N 1
ATOM 644 C CA . PHE A 1 83 ? 16.701 1.535 -23.259 1.00 78.00 83 PHE A CA 1
ATOM 645 C C . PHE A 1 83 ? 17.136 2.891 -23.843 1.00 78.00 83 PHE A C 1
ATOM 647 O O . PHE A 1 83 ? 16.705 3.244 -24.944 1.00 78.00 83 PHE A O 1
ATOM 654 N N . PRO A 1 84 ? 17.975 3.669 -23.135 1.00 76.00 84 PRO A N 1
ATOM 655 C CA . PRO A 1 84 ? 18.549 4.889 -23.693 1.00 76.00 84 PRO A CA 1
ATOM 656 C C . PRO A 1 84 ? 19.315 4.580 -24.984 1.00 76.00 84 PRO A C 1
ATOM 658 O O . PRO A 1 84 ? 20.021 3.577 -25.055 1.00 76.00 84 PRO A O 1
ATOM 661 N N . THR A 1 85 ? 19.227 5.458 -25.987 1.00 72.75 85 THR A N 1
ATOM 662 C CA . THR A 1 85 ? 19.816 5.243 -27.324 1.00 72.75 85 THR A CA 1
ATOM 663 C C . THR A 1 85 ? 21.307 4.896 -27.282 1.00 72.75 85 THR A C 1
ATOM 665 O O . THR A 1 85 ? 21.780 4.128 -28.111 1.00 72.75 85 THR A O 1
ATOM 668 N N . ASN A 1 86 ? 22.030 5.406 -26.278 1.00 79.25 86 ASN A N 1
ATOM 669 C CA . ASN A 1 86 ? 23.473 5.220 -26.124 1.00 79.25 86 ASN A CA 1
ATOM 670 C C . ASN A 1 86 ? 23.871 4.292 -24.959 1.00 79.25 86 ASN A C 1
ATOM 672 O O . ASN A 1 86 ? 25.031 4.300 -24.560 1.00 79.25 86 ASN A O 1
ATOM 676 N N . SER A 1 87 ? 22.940 3.533 -24.371 1.00 76.62 87 SER A N 1
ATOM 677 C CA . SER A 1 87 ? 23.236 2.649 -23.235 1.00 76.62 87 SER A CA 1
ATOM 678 C C . SER A 1 87 ? 22.572 1.285 -23.397 1.00 76.62 87 SER A C 1
ATOM 680 O O . SER A 1 87 ? 21.390 1.185 -23.720 1.00 76.62 87 SER A O 1
ATOM 682 N N . ASP A 1 88 ? 23.338 0.234 -23.130 1.00 79.81 88 ASP A N 1
ATOM 683 C CA . ASP A 1 88 ? 22.899 -1.159 -23.021 1.00 79.81 88 ASP A CA 1
ATOM 684 C C . ASP A 1 88 ? 22.416 -1.502 -21.598 1.00 79.81 88 ASP A C 1
ATOM 686 O O . ASP A 1 88 ? 21.778 -2.528 -21.375 1.00 79.81 88 ASP A O 1
ATOM 690 N N . LYS A 1 89 ? 22.678 -0.622 -20.625 1.00 83.38 89 LYS A N 1
ATOM 691 C CA . LYS A 1 89 ? 22.356 -0.803 -19.205 1.00 83.38 89 LYS A CA 1
ATOM 692 C C . LYS A 1 89 ? 21.367 0.244 -18.726 1.00 83.38 89 LYS A C 1
ATOM 694 O O . LYS A 1 89 ? 21.464 1.421 -19.087 1.00 83.38 89 LYS A O 1
ATOM 699 N N . ARG A 1 90 ? 20.447 -0.160 -17.850 1.00 82.06 90 ARG A N 1
ATOM 700 C CA . ARG A 1 90 ? 19.631 0.778 -17.074 1.00 82.06 90 ARG A CA 1
ATOM 701 C C . ARG A 1 90 ? 19.362 0.290 -15.661 1.00 82.06 90 ARG A C 1
ATOM 703 O O . ARG A 1 90 ? 19.190 -0.903 -15.411 1.00 82.06 90 ARG A O 1
ATOM 710 N N . PHE A 1 91 ? 19.208 1.256 -14.773 1.00 85.25 91 PHE A N 1
ATOM 711 C CA . PHE A 1 91 ? 18.603 1.073 -13.466 1.00 85.25 91 PHE A CA 1
ATOM 712 C C . PHE A 1 91 ? 17.185 1.645 -13.503 1.00 85.25 91 PHE A C 1
ATOM 714 O O . PHE A 1 91 ? 16.988 2.713 -14.077 1.00 85.25 91 PHE A O 1
ATOM 721 N N . MET A 1 92 ? 16.207 0.935 -12.942 1.00 85.56 92 MET A N 1
ATOM 722 C CA . MET A 1 92 ? 14.853 1.468 -12.783 1.00 85.56 92 MET A CA 1
ATOM 723 C C . MET A 1 92 ? 14.147 0.900 -11.553 1.00 85.56 92 MET A C 1
ATOM 725 O O . MET A 1 92 ? 14.332 -0.265 -11.188 1.00 85.56 92 MET A O 1
ATOM 729 N N . VAL A 1 93 ? 13.242 1.674 -10.970 1.00 87.19 93 VAL A N 1
ATOM 730 C CA . VAL A 1 93 ? 12.276 1.190 -9.980 1.00 87.19 93 VAL A CA 1
ATOM 731 C C . VAL A 1 93 ? 11.091 0.544 -10.699 1.00 87.19 93 VAL A C 1
ATOM 733 O O . VAL A 1 93 ? 10.277 1.217 -11.330 1.00 87.19 93 VAL A O 1
ATOM 736 N N . ARG A 1 94 ? 10.975 -0.788 -10.604 1.00 84.56 94 ARG A N 1
ATOM 737 C CA . ARG A 1 94 ? 9.882 -1.549 -11.232 1.00 84.56 94 ARG A CA 1
ATOM 738 C C . ARG A 1 94 ? 8.550 -1.304 -10.533 1.00 84.56 94 ARG A C 1
ATOM 740 O O . ARG A 1 94 ? 7.520 -1.245 -11.197 1.00 84.56 94 ARG A O 1
ATOM 747 N N . ARG A 1 95 ? 8.561 -1.279 -9.199 1.00 87.25 95 ARG A N 1
ATOM 748 C CA . ARG A 1 95 ? 7.356 -1.199 -8.361 1.00 87.25 95 ARG A CA 1
ATOM 749 C C . ARG A 1 95 ? 7.679 -0.426 -7.094 1.00 87.25 95 ARG A C 1
ATOM 751 O O . ARG A 1 95 ? 8.585 -0.830 -6.371 1.00 87.25 95 ARG A O 1
ATOM 758 N N . GLY A 1 96 ? 6.935 0.630 -6.809 1.00 91.19 96 GLY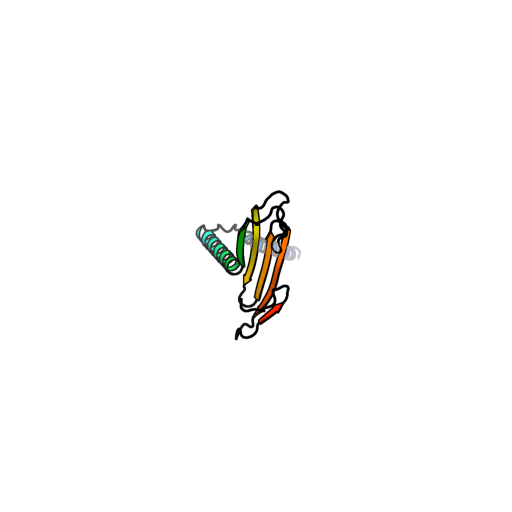 A N 1
ATOM 759 C CA . GLY A 1 96 ? 6.995 1.340 -5.533 1.00 91.19 96 GLY A CA 1
ATOM 760 C C . GLY A 1 96 ? 5.604 1.351 -4.936 1.00 91.19 96 GLY A C 1
ATOM 761 O O . GLY A 1 96 ? 4.830 2.273 -5.163 1.00 91.19 96 GLY A O 1
ATOM 762 N N . ARG A 1 97 ? 5.238 0.282 -4.231 1.00 92.62 97 ARG A N 1
ATOM 763 C CA . ARG A 1 97 ? 3.858 0.098 -3.784 1.00 92.62 97 ARG A CA 1
ATOM 764 C C . ARG A 1 97 ? 3.689 0.591 -2.362 1.00 92.62 97 ARG A C 1
ATOM 766 O O . ARG A 1 97 ? 4.433 0.178 -1.478 1.00 92.62 97 ARG A O 1
ATOM 773 N N . LEU A 1 98 ? 2.675 1.416 -2.145 1.00 93.19 98 LEU A N 1
ATOM 774 C CA . LEU A 1 98 ? 2.228 1.862 -0.830 1.00 93.19 98 LEU A CA 1
ATOM 775 C C . LEU A 1 98 ? 0.799 1.380 -0.628 1.00 93.19 98 LEU A C 1
ATOM 777 O O . LEU A 1 98 ? -0.066 1.663 -1.446 1.00 93.19 98 LEU A O 1
ATOM 781 N N . LYS A 1 99 ? 0.552 0.642 0.446 1.00 93.75 99 LYS A N 1
ATOM 782 C CA . LYS A 1 99 ? -0.725 0.016 0.767 1.00 93.75 99 LYS A CA 1
ATOM 783 C C . LYS A 1 99 ? -1.182 0.433 2.158 1.00 93.75 99 LYS A C 1
ATOM 785 O O . LYS A 1 99 ? -0.557 0.082 3.158 1.00 93.75 99 LYS A O 1
ATOM 790 N N . ALA A 1 100 ? -2.308 1.125 2.208 1.00 93.62 100 ALA A N 1
ATOM 791 C CA . ALA A 1 100 ? -3.058 1.407 3.415 1.00 93.62 100 ALA A CA 1
ATOM 792 C C . ALA A 1 100 ? -4.221 0.420 3.530 1.00 93.62 100 ALA A C 1
ATOM 794 O O . ALA A 1 100 ? -4.961 0.180 2.577 1.00 93.62 100 ALA A O 1
ATOM 795 N N . THR A 1 101 ? -4.371 -0.197 4.692 1.00 92.75 101 THR A N 1
ATOM 796 C CA . THR A 1 101 ? -5.445 -1.142 4.982 1.00 92.75 101 THR A CA 1
ATOM 797 C C . THR A 1 101 ? -6.084 -0.770 6.306 1.00 92.75 101 THR A C 1
ATOM 799 O O . THR A 1 101 ? -5.389 -0.680 7.311 1.00 92.75 101 THR A O 1
ATOM 802 N N . TYR A 1 102 ? -7.396 -0.571 6.320 1.00 91.88 102 TYR A N 1
ATOM 803 C CA . TYR A 1 102 ? -8.167 -0.385 7.543 1.00 91.88 102 TYR A CA 1
ATOM 804 C C . TYR A 1 102 ? -9.070 -1.597 7.755 1.00 91.88 102 TYR A C 1
ATOM 806 O O . TYR A 1 102 ? -9.929 -1.880 6.921 1.00 91.88 102 TYR A O 1
ATOM 814 N N . ASP A 1 103 ? -8.860 -2.316 8.853 1.00 89.50 103 ASP A N 1
ATOM 815 C CA . ASP A 1 103 ? -9.595 -3.528 9.203 1.00 89.50 103 ASP A CA 1
ATOM 816 C C . ASP A 1 103 ? -10.297 -3.353 10.553 1.00 89.50 103 ASP A C 1
ATOM 818 O O . ASP A 1 103 ? -9.658 -3.169 11.591 1.00 89.50 103 ASP A O 1
ATOM 822 N N . ASN A 1 104 ? -11.628 -3.412 10.532 1.00 84.06 104 ASN A N 1
ATOM 823 C CA . ASN A 1 104 ? -12.475 -3.347 11.723 1.00 84.06 104 ASN A CA 1
ATOM 824 C C . ASN A 1 104 ? -13.170 -4.693 12.019 1.00 84.06 104 ASN A C 1
ATOM 826 O O . ASN A 1 104 ? -14.188 -4.724 12.706 1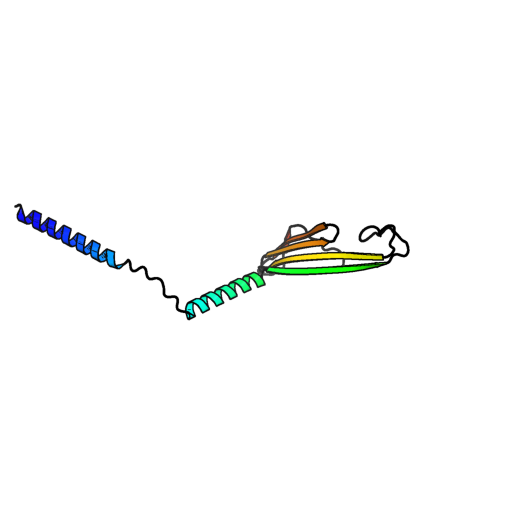.00 84.06 104 ASN A O 1
ATOM 830 N N . GLY A 1 105 ? -12.681 -5.803 11.454 1.00 80.25 105 GLY A N 1
ATOM 831 C CA . GLY A 1 105 ? -13.254 -7.149 11.567 1.00 80.25 105 GLY A CA 1
ATOM 832 C C . GLY A 1 105 ? -14.444 -7.387 10.631 1.00 80.25 105 GLY A C 1
ATOM 833 O O . GLY A 1 105 ? -14.472 -8.380 9.909 1.00 80.25 105 GLY A O 1
ATOM 834 N N . LEU A 1 106 ? -15.388 -6.444 10.594 1.00 84.62 106 LEU A N 1
ATOM 835 C CA . LEU A 1 106 ? -16.577 -6.473 9.726 1.00 84.62 106 LEU A CA 1
ATOM 836 C C . LEU A 1 106 ? -16.297 -5.905 8.332 1.00 84.62 106 LEU A C 1
ATOM 838 O O . LEU A 1 106 ? -16.751 -6.426 7.317 1.00 84.62 106 LEU A O 1
ATOM 842 N N . SER A 1 107 ? -15.554 -4.803 8.293 1.00 86.06 107 SER A N 1
ATOM 843 C CA . SER A 1 107 ? -15.283 -4.028 7.089 1.00 86.06 107 SER A CA 1
ATOM 844 C C . SER A 1 107 ? -13.783 -3.858 6.910 1.00 86.06 107 SER A C 1
ATOM 846 O O . SER A 1 107 ? -13.091 -3.412 7.830 1.00 86.06 107 SER A O 1
ATOM 848 N N . LEU A 1 108 ? -13.311 -4.173 5.713 1.00 90.25 108 LEU A N 1
ATOM 849 C CA . LEU A 1 108 ? -11.935 -4.033 5.279 1.00 90.25 108 LEU A CA 1
ATOM 850 C C . LEU A 1 108 ? -11.882 -3.009 4.146 1.00 90.25 108 LEU A C 1
ATOM 852 O O . LEU A 1 108 ? -12.501 -3.201 3.103 1.00 90.25 108 LEU A O 1
ATOM 856 N N . PHE A 1 109 ? -11.107 -1.952 4.331 1.00 91.69 109 PHE A N 1
ATOM 857 C CA . PHE A 1 109 ? -10.830 -0.953 3.307 1.00 91.69 109 PHE A CA 1
ATOM 858 C C . PHE A 1 109 ? -9.376 -1.099 2.890 1.00 91.69 109 PHE A C 1
ATOM 860 O O . PHE A 1 109 ? -8.492 -1.137 3.747 1.00 91.69 109 PHE A O 1
ATOM 867 N N . VAL A 1 110 ? -9.118 -1.186 1.590 1.00 92.50 110 VAL A N 1
ATOM 868 C CA . VAL A 1 110 ? -7.768 -1.324 1.044 1.00 92.50 110 VAL A CA 1
ATOM 869 C C . VAL A 1 110 ? -7.555 -0.268 -0.022 1.00 92.50 110 VAL A C 1
ATOM 871 O O . VAL A 1 110 ? -8.307 -0.203 -0.990 1.00 92.50 110 VAL A O 1
ATOM 874 N N . LEU A 1 111 ? -6.506 0.528 0.155 1.00 93.31 111 LEU A N 1
ATOM 875 C CA . LEU A 1 111 ? -6.012 1.490 -0.820 1.00 93.31 111 LEU A CA 1
ATOM 876 C C . LEU A 1 111 ? -4.546 1.183 -1.097 1.00 93.31 111 LEU A C 1
ATOM 878 O O . LEU A 1 111 ? -3.739 1.092 -0.173 1.00 93.31 111 LEU A O 1
ATOM 882 N N . GLN A 1 112 ? -4.194 1.023 -2.362 1.00 92.50 112 GLN A N 1
ATOM 883 C CA . GLN A 1 112 ? -2.856 0.690 -2.801 1.00 92.50 112 GLN A CA 1
ATOM 884 C C . GLN A 1 112 ? -2.460 1.544 -3.999 1.00 92.50 112 GLN A C 1
ATOM 886 O O . GLN A 1 112 ? -3.070 1.479 -5.066 1.00 92.50 112 GLN A O 1
ATOM 891 N N . PHE A 1 113 ? -1.391 2.303 -3.818 1.00 92.12 113 PHE A N 1
ATOM 892 C CA . PHE A 1 113 ? -0.777 3.145 -4.829 1.00 92.12 113 PHE A CA 1
ATOM 893 C C . PHE A 1 113 ? 0.481 2.470 -5.367 1.00 92.12 113 PHE A C 1
ATOM 895 O O . PHE A 1 113 ? 1.201 1.798 -4.627 1.00 92.12 113 PHE A O 1
ATOM 902 N N . ASP A 1 114 ? 0.742 2.652 -6.655 1.00 90.56 114 ASP A N 1
ATOM 903 C CA . ASP A 1 114 ? 1.977 2.266 -7.328 1.00 90.56 114 ASP A CA 1
ATOM 904 C C . ASP A 1 114 ? 2.660 3.539 -7.812 1.00 90.56 114 ASP A C 1
ATOM 906 O O . ASP A 1 114 ? 2.163 4.241 -8.693 1.00 90.56 114 ASP A O 1
ATOM 910 N N . VAL A 1 115 ? 3.769 3.863 -7.166 1.00 87.25 115 VAL A N 1
ATOM 911 C CA . VAL A 1 115 ? 4.600 5.025 -7.433 1.00 87.25 115 VAL A CA 1
ATOM 912 C C . VAL A 1 115 ? 5.867 4.513 -8.096 1.00 87.25 115 VAL A C 1
ATOM 914 O O . VAL A 1 115 ? 6.665 3.796 -7.496 1.00 87.25 115 VAL A O 1
ATOM 917 N N . THR A 1 116 ? 6.043 4.861 -9.360 1.00 85.62 116 THR A N 1
ATOM 918 C CA . THR A 1 116 ? 7.237 4.514 -10.134 1.00 85.62 116 THR A CA 1
ATOM 919 C C . THR A 1 116 ? 7.787 5.767 -10.798 1.00 85.62 116 THR A C 1
ATOM 921 O O . THR A 1 116 ? 7.144 6.814 -10.807 1.00 85.62 116 THR A O 1
ATOM 924 N N . GLU A 1 117 ? 8.960 5.659 -11.413 1.00 76.56 117 GLU A N 1
ATOM 925 C CA . GLU A 1 117 ? 9.588 6.755 -12.169 1.00 76.56 117 GLU A CA 1
ATOM 926 C C . GLU A 1 117 ? 8.692 7.311 -13.290 1.00 76.56 117 GLU A C 1
ATOM 928 O O . GLU A 1 117 ? 8.869 8.441 -13.730 1.00 76.56 117 GLU A O 1
ATOM 933 N N . LYS A 1 118 ? 7.706 6.528 -13.743 1.00 75.12 118 LYS A N 1
ATOM 934 C CA . LYS A 1 118 ? 6.762 6.910 -14.801 1.00 75.12 118 LYS A CA 1
ATOM 935 C C . LYS A 1 118 ? 5.536 7.664 -14.295 1.00 75.12 118 LYS A C 1
ATOM 937 O O . LYS A 1 118 ? 4.752 8.145 -15.106 1.00 75.12 118 LYS A O 1
ATOM 942 N N . GLY A 1 119 ? 5.347 7.727 -12.980 1.00 81.38 119 GLY A N 1
ATOM 943 C CA . GLY A 1 119 ? 4.205 8.369 -12.350 1.00 81.38 119 GLY A CA 1
ATOM 944 C C . GLY A 1 119 ? 3.560 7.518 -11.262 1.00 81.38 119 GLY A C 1
ATOM 945 O O . GLY A 1 119 ? 4.064 6.468 -10.852 1.00 81.38 119 GLY A O 1
ATOM 946 N N . MET A 1 120 ? 2.417 8.013 -10.801 1.00 85.12 120 MET A N 1
ATOM 947 C CA . MET A 1 120 ? 1.619 7.436 -9.728 1.00 85.12 120 MET A CA 1
ATOM 948 C C . MET A 1 120 ? 0.313 6.878 -10.295 1.00 85.12 120 MET A C 1
ATOM 950 O O . MET A 1 120 ? -0.401 7.573 -11.015 1.00 85.12 120 MET A O 1
ATOM 954 N N . GLY A 1 121 ? -0.009 5.638 -9.942 1.00 87.69 121 GLY A N 1
ATOM 955 C CA . GLY A 1 121 ? -1.273 4.988 -10.274 1.00 87.69 121 GLY A CA 1
ATOM 956 C C . GLY A 1 121 ? -1.921 4.343 -9.053 1.00 87.69 121 GLY A C 1
ATOM 957 O O . GLY A 1 121 ? -1.253 4.033 -8.068 1.00 87.69 121 GLY A O 1
ATOM 958 N N . ILE A 1 122 ? -3.230 4.119 -9.124 1.00 88.06 122 ILE A N 1
ATOM 959 C CA . ILE A 1 122 ? -3.969 3.333 -8.129 1.00 88.06 122 ILE A CA 1
ATOM 960 C C . ILE A 1 122 ? -4.006 1.890 -8.630 1.00 88.06 122 ILE A C 1
ATOM 962 O O . ILE A 1 122 ? -4.411 1.644 -9.765 1.00 88.06 122 ILE A O 1
ATOM 966 N N . LYS A 1 123 ? -3.548 0.946 -7.804 1.00 87.94 123 LYS A N 1
ATOM 967 C CA . LYS A 1 123 ? -3.618 -0.491 -8.098 1.00 87.94 123 LYS A CA 1
ATOM 968 C C . LYS A 1 123 ? -4.871 -1.111 -7.512 1.00 87.94 123 LYS A C 1
ATOM 970 O O . LYS A 1 123 ? -5.685 -1.629 -8.260 1.00 87.94 123 LYS A O 1
ATOM 975 N N . ASP A 1 124 ? -5.046 -0.966 -6.205 1.00 90.19 124 ASP A N 1
ATOM 976 C CA . ASP A 1 124 ? -6.224 -1.464 -5.507 1.00 90.19 124 ASP A CA 1
ATOM 977 C C . ASP A 1 124 ? -6.890 -0.317 -4.756 1.00 90.19 124 ASP A C 1
ATOM 979 O O . ASP A 1 124 ? -6.238 0.438 -4.040 1.00 90.19 124 ASP A O 1
ATOM 983 N N . ALA A 1 125 ? -8.197 -0.190 -4.901 1.00 92.75 125 ALA A N 1
ATOM 984 C CA . ALA A 1 125 ? -9.036 0.687 -4.107 1.00 92.75 125 ALA A CA 1
ATOM 985 C C . ALA A 1 125 ? -10.396 0.017 -3.921 1.00 92.75 125 ALA A C 1
ATOM 987 O O . ALA A 1 125 ? -11.311 0.214 -4.720 1.00 92.75 125 ALA A O 1
ATOM 988 N N . TYR A 1 126 ? -10.520 -0.807 -2.882 1.00 92.31 126 TYR A N 1
ATOM 989 C CA . TYR A 1 126 ? -11.731 -1.587 -2.648 1.00 92.31 126 TYR A CA 1
ATOM 990 C C . TYR A 1 126 ? -12.152 -1.619 -1.184 1.00 92.31 126 TYR A C 1
ATOM 992 O O . TYR A 1 126 ? -11.364 -1.435 -0.251 1.00 92.31 126 TYR A O 1
ATOM 1000 N N . ILE A 1 127 ? -13.434 -1.908 -1.009 1.00 91.56 127 ILE A N 1
ATOM 1001 C CA . ILE A 1 127 ? -14.095 -2.125 0.267 1.00 91.56 127 ILE A CA 1
ATOM 1002 C C . ILE A 1 127 ? -14.606 -3.558 0.264 1.00 91.56 127 ILE A C 1
ATOM 1004 O O . ILE A 1 127 ? -15.250 -3.992 -0.690 1.00 91.56 127 ILE A O 1
ATOM 1008 N N . LYS A 1 128 ? -14.321 -4.297 1.329 1.00 90.50 128 LYS A N 1
ATOM 1009 C CA . LYS A 1 128 ? -14.789 -5.660 1.544 1.00 90.50 128 LYS A CA 1
ATOM 1010 C C . LYS A 1 128 ? -15.555 -5.728 2.854 1.00 90.50 128 LYS A C 1
ATOM 1012 O O . LYS A 1 128 ? -14.995 -5.470 3.915 1.00 90.50 128 LYS A O 1
ATOM 1017 N N . ILE A 1 129 ? -16.826 -6.088 2.774 1.00 88.75 129 ILE A N 1
ATOM 1018 C CA . ILE A 1 129 ? -17.709 -6.273 3.923 1.00 88.75 129 ILE A CA 1
ATOM 1019 C C . ILE A 1 129 ? -17.879 -7.776 4.124 1.00 88.75 129 ILE A C 1
ATOM 1021 O O . ILE A 1 129 ? -18.241 -8.488 3.187 1.00 88.75 129 ILE A O 1
ATOM 1025 N N . LYS A 1 130 ? -17.568 -8.262 5.323 1.00 87.50 130 LYS A N 1
ATOM 1026 C CA . LYS A 1 130 ? -17.673 -9.671 5.708 1.00 87.50 130 LYS A CA 1
ATOM 1027 C C . LYS A 1 130 ? -18.892 -9.879 6.596 1.00 87.50 130 LYS A C 1
ATOM 1029 O O . LYS A 1 130 ? -19.230 -9.022 7.409 1.00 87.50 130 LYS A O 1
ATOM 1034 N N . GLU A 1 131 ? -19.534 -11.027 6.432 1.00 84.31 131 GLU A N 1
ATOM 1035 C CA . GLU A 1 131 ? -20.635 -11.450 7.291 1.00 84.31 131 GLU A CA 1
ATOM 1036 C C . GLU A 1 131 ? -20.095 -11.858 8.689 1.00 84.31 131 GLU A C 1
ATOM 1038 O O . GLU A 1 131 ? -19.169 -12.671 8.755 1.00 84.31 131 GLU A O 1
ATOM 1043 N N . PRO A 1 132 ? -20.612 -11.276 9.794 1.00 78.31 132 PRO A N 1
ATOM 1044 C CA . PRO A 1 132 ? -20.030 -11.409 11.133 1.00 78.31 132 PRO A CA 1
ATOM 1045 C C . PRO A 1 132 ? -20.094 -12.798 11.763 1.00 78.31 132 PRO A C 1
ATOM 1047 O O . PRO A 1 132 ? -19.218 -13.127 12.564 1.00 78.31 132 PRO A O 1
ATOM 1050 N N . TRP A 1 133 ? -21.141 -13.577 11.491 1.00 75.19 133 TRP A N 1
ATOM 1051 C CA . TRP A 1 133 ? -21.421 -14.786 12.261 1.00 75.19 133 TRP A CA 1
ATOM 1052 C C . TRP A 1 133 ? -20.698 -16.014 11.719 1.00 75.19 133 TRP A C 1
ATOM 1054 O O . TRP A 1 133 ? -20.097 -16.753 12.494 1.00 75.19 133 TRP A O 1
ATOM 1064 N N . MET A 1 134 ? -20.721 -16.235 10.407 1.00 74.31 134 MET A N 1
ATOM 1065 C CA . MET A 1 134 ? -20.145 -17.424 9.773 1.00 74.31 134 MET A CA 1
ATOM 1066 C C . MET A 1 134 ? -18.892 -17.121 8.947 1.00 74.31 134 MET A C 1
ATOM 1068 O O . MET A 1 134 ? -18.207 -18.057 8.542 1.00 74.31 134 MET A O 1
ATOM 1072 N N . ASN A 1 135 ? -18.577 -15.845 8.672 1.00 75.69 135 ASN A N 1
ATOM 1073 C CA . ASN A 1 135 ? -17.490 -15.422 7.770 1.00 75.69 135 ASN A CA 1
ATOM 1074 C C . ASN A 1 135 ? -17.532 -16.097 6.380 1.00 75.69 135 ASN A C 1
ATOM 1076 O O . ASN A 1 135 ? -16.537 -16.105 5.655 1.00 75.69 135 ASN A O 1
ATOM 1080 N N . ALA A 1 136 ? -18.680 -16.668 6.003 1.00 78.44 136 ALA A N 1
ATOM 1081 C CA . ALA A 1 136 ? -18.834 -17.496 4.810 1.00 78.44 136 ALA A CA 1
ATOM 1082 C C . ALA A 1 136 ? -19.054 -16.659 3.543 1.00 78.44 136 ALA A C 1
ATOM 1084 O O . ALA A 1 136 ? -18.725 -17.085 2.439 1.00 78.44 136 ALA A O 1
ATOM 1085 N N . VAL A 1 137 ? -19.602 -15.453 3.705 1.00 83.38 137 VAL A N 1
ATOM 1086 C CA . VAL A 1 137 ? -19.936 -14.546 2.608 1.00 83.38 137 VAL A CA 1
ATOM 1087 C C . VAL A 1 137 ? -19.200 -13.229 2.812 1.00 83.38 137 VAL A C 1
ATOM 1089 O O . VAL A 1 137 ? -19.158 -12.676 3.914 1.00 83.38 137 VAL A O 1
ATOM 1092 N N . SER A 1 138 ? -18.618 -12.709 1.733 1.00 84.12 138 SER A N 1
ATOM 1093 C CA . SER A 1 138 ? -18.069 -11.357 1.714 1.00 84.12 138 SER A CA 1
ATOM 1094 C C . SER A 1 138 ? -18.447 -10.650 0.423 1.00 84.12 138 SER A C 1
ATOM 1096 O O . SER A 1 138 ? -18.393 -11.239 -0.656 1.00 84.12 138 SER A O 1
ATOM 1098 N N . LEU A 1 139 ? -18.824 -9.383 0.540 1.00 87.88 139 LEU A N 1
ATOM 1099 C CA . LEU A 1 139 ? -19.112 -8.505 -0.583 1.00 87.88 139 LEU A CA 1
ATOM 1100 C C . LEU A 1 139 ? -17.912 -7.586 -0.786 1.00 87.88 139 LEU A C 1
ATOM 1102 O O . LEU A 1 139 ? -17.522 -6.880 0.141 1.00 87.88 139 LEU A O 1
ATOM 1106 N N . THR A 1 140 ? -17.323 -7.593 -1.981 1.00 89.56 140 THR A N 1
ATOM 1107 C CA . THR A 1 140 ? -16.210 -6.699 -2.336 1.00 89.56 140 THR A CA 1
ATOM 1108 C C . THR A 1 140 ? -16.649 -5.755 -3.446 1.00 89.56 140 THR A C 1
ATOM 1110 O O . THR A 1 140 ? -17.226 -6.201 -4.434 1.00 89.56 140 THR A O 1
ATOM 1113 N N . THR A 1 141 ? -16.384 -4.460 -3.289 1.00 91.12 141 THR A N 1
ATOM 1114 C CA . THR A 1 141 ? -16.718 -3.420 -4.269 1.00 91.12 141 THR A CA 1
ATOM 1115 C C . THR A 1 141 ? -15.562 -2.438 -4.436 1.00 91.12 141 THR A C 1
ATOM 1117 O O . THR A 1 141 ? -14.844 -2.159 -3.474 1.00 91.12 141 THR A O 1
ATOM 1120 N N . GLY A 1 142 ? -15.373 -1.920 -5.650 1.00 89.31 142 GLY A N 1
ATOM 1121 C CA . GLY A 1 142 ? -14.316 -0.968 -5.994 1.00 89.31 142 GLY A CA 1
ATOM 1122 C C . GLY A 1 142 ? -13.384 -1.473 -7.093 1.00 89.31 142 GLY A C 1
ATOM 1123 O O . GLY A 1 142 ? -13.749 -2.327 -7.898 1.00 89.31 142 GLY A O 1
ATOM 1124 N N . VAL A 1 143 ? -12.176 -0.920 -7.123 1.00 87.88 143 VAL A N 1
ATOM 1125 C CA . VAL A 1 143 ? -11.110 -1.281 -8.059 1.00 87.88 143 VAL A CA 1
ATOM 1126 C C . VAL A 1 143 ? -10.227 -2.329 -7.396 1.00 87.88 143 VAL A C 1
ATOM 1128 O O . VAL A 1 143 ? -9.597 -2.062 -6.376 1.00 87.88 143 VAL A O 1
ATOM 1131 N N . PHE A 1 144 ? -10.203 -3.532 -7.949 1.00 89.19 144 PHE A N 1
ATOM 1132 C CA . PHE A 1 144 ? -9.326 -4.604 -7.498 1.00 89.19 144 PHE A CA 1
ATOM 1133 C C . PHE A 1 144 ? -8.981 -5.509 -8.676 1.00 89.19 144 PHE A C 1
ATOM 1135 O O . PHE A 1 144 ? -9.772 -5.650 -9.616 1.00 89.19 144 PHE A O 1
ATOM 1142 N N . ASP A 1 145 ? -7.805 -6.124 -8.618 1.00 83.69 145 ASP A N 1
ATOM 1143 C CA . ASP A 1 145 ? -7.400 -7.104 -9.619 1.00 83.69 145 ASP A CA 1
ATOM 1144 C C . ASP A 1 145 ? -8.341 -8.321 -9.587 1.00 83.69 145 ASP A C 1
ATOM 1146 O O . ASP A 1 145 ? -8.712 -8.834 -8.526 1.00 83.69 145 ASP A O 1
ATOM 1150 N N . ARG A 1 146 ? -8.758 -8.792 -10.770 1.00 83.44 146 ARG A N 1
ATOM 1151 C CA . ARG A 1 146 ? -9.653 -9.952 -10.868 1.00 83.44 146 ARG A CA 1
ATOM 1152 C C . ARG A 1 146 ? -8.935 -11.183 -10.311 1.00 83.44 146 ARG A C 1
ATOM 1154 O O . ARG A 1 146 ? -7.800 -11.430 -10.717 1.00 83.44 146 ARG A O 1
ATOM 1161 N N . PRO A 1 147 ? -9.580 -11.981 -9.443 1.00 76.44 147 PRO A N 1
ATOM 1162 C CA . PRO A 1 147 ? -8.981 -13.198 -8.917 1.00 76.44 147 PRO A CA 1
ATOM 1163 C C . PRO A 1 147 ? -8.934 -14.257 -10.026 1.00 76.44 147 PRO A C 1
ATOM 1165 O O . PRO A 1 147 ? -9.879 -15.021 -10.211 1.00 76.44 147 PRO A O 1
ATOM 1168 N N . PHE A 1 148 ? -7.860 -14.255 -10.810 1.00 79.56 148 PHE A N 1
ATOM 1169 C CA . PHE A 1 148 ? -7.643 -15.180 -11.915 1.00 79.56 148 PHE A CA 1
ATOM 1170 C C . PHE A 1 148 ? -6.166 -15.563 -12.011 1.00 79.56 148 PHE A C 1
ATOM 1172 O O . PHE A 1 148 ? -5.299 -14.699 -11.907 1.00 79.56 148 PHE A O 1
ATOM 1179 N N . GLY A 1 149 ? -5.913 -16.847 -12.272 1.00 66.62 149 GLY A N 1
ATOM 1180 C CA . GLY A 1 149 ? -4.570 -17.409 -12.401 1.00 66.62 149 GLY A CA 1
ATOM 1181 C C . GLY A 1 149 ? -4.017 -17.930 -11.073 1.00 66.62 149 GLY A C 1
ATOM 1182 O O . GLY A 1 149 ? -4.071 -17.251 -10.050 1.00 66.62 149 GLY A O 1
ATOM 1183 N N . PHE A 1 150 ? -3.495 -19.155 -11.107 1.00 62.53 150 PHE A N 1
ATOM 1184 C CA . PHE A 1 150 ? -2.600 -19.696 -10.089 1.00 62.53 150 PHE A CA 1
ATOM 1185 C C . PHE A 1 150 ? -1.197 -19.666 -10.701 1.00 62.53 150 PHE A C 1
ATOM 1187 O O . PHE A 1 150 ? -0.772 -20.649 -11.302 1.00 62.53 150 PHE A O 1
ATOM 1194 N N . GLU A 1 151 ? -0.546 -18.508 -10.659 1.00 50.09 151 GLU A N 1
ATOM 1195 C CA . GLU A 1 151 ? 0.888 -18.384 -10.965 1.00 50.09 151 GLU A CA 1
ATOM 1196 C C . GLU A 1 151 ? 1.702 -18.346 -9.673 1.00 50.09 151 GLU A C 1
ATOM 1198 O O . GLU A 1 151 ? 1.248 -17.685 -8.706 1.00 50.09 151 GLU A O 1
#

Radius of gyration: 36.28 Å; chains: 1; bounding box: 77×71×88 Å

Secondary structure (DSSP, 8-state):
-HHHHHHHHHHHHHHHHHHHHHHHTT---------HHHHHHHHHHHHHHHHHHHHHEEEEEEEEEEEEE-SSTT---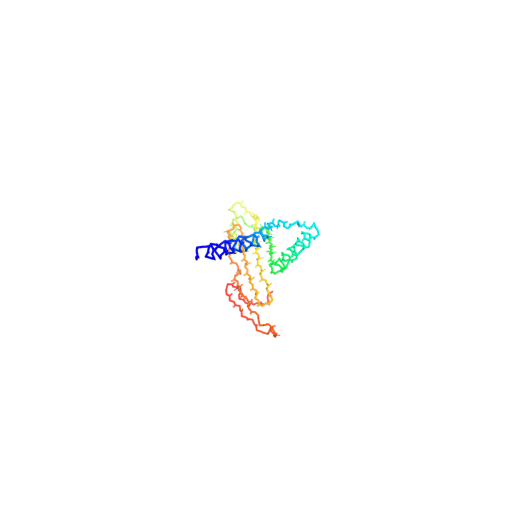TTTSPPPTT-SEEEEEEEEEEEEEEE-SSEEEEEEEEEETTEEEEEEEEEEEE-T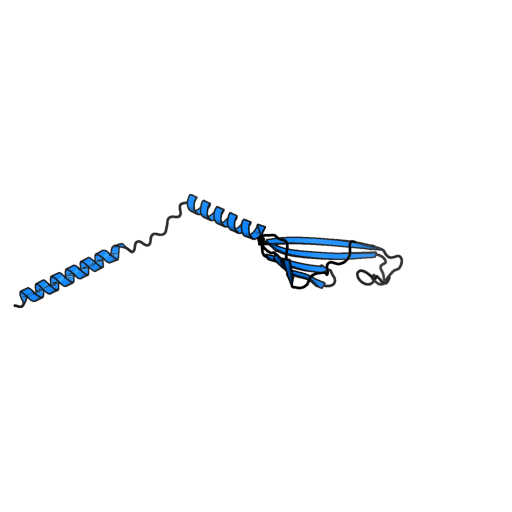TT---EEEEEE--------

Foldseek 3Di:
DVVVVVVVVVVVVVVVVVVVVVVVPPPPPDPPPQDPVNVVVVVVVVVVVVVVQVVQKDKDWDWDKDKDFAPDAQDADPQDGTHHNGGRIDIWTRWTKIWIWGHPPQKIFIWIWTQTPVGIDTADGKMKGADNPPSPDIDIDDHYDDPDDDD